Protein AF-X1UVR5-F1 (afdb_monomer_lite)

pLDDT: mean 73.46, std 12.54, range [55.06, 94.75]

Sequence (73 aa):
DYQLLKRLSQQAGMSMAETLHRLITGGFAHKVPVTPVKLPVPAARAMPVPTAITTNGNKVVAFRIKTKGVKYA

Radius of gyration: 34.0 Å; chains: 1; bounding box: 64×81×30 Å

Foldseek 3Di:
DVVVLVVQCVVVVHDSVVSVVCVVVVVVVPVPVPPPDPDPDPDPDPDDDFDWDDDPRDTDGDDDDDDDDDDDD

Structure (mmCIF, N/CA/C/O backbone):
data_AF-X1UVR5-F1
#
_entry.id   AF-X1UVR5-F1
#
loop_
_atom_site.group_PDB
_atom_site.id
_atom_site.type_symbol
_atom_site.label_atom_id
_atom_site.label_alt_id
_atom_site.label_comp_id
_atom_site.label_asym_id
_atom_site.label_entity_id
_atom_site.label_seq_id
_atom_site.pdbx_PDB_ins_code
_atom_site.Cartn_x
_atom_site.Cartn_y
_atom_site.Cartn_z
_atom_site.occupancy
_atom_site.B_iso_or_equiv
_atom_site.auth_seq_id
_atom_site.auth_comp_id
_atom_site.auth_asym_id
_atom_site.auth_atom_id
_atom_site.pdbx_PDB_model_num
ATOM 1 N N . ASP A 1 1 ? 5.279 14.631 -10.996 1.00 74.06 1 AS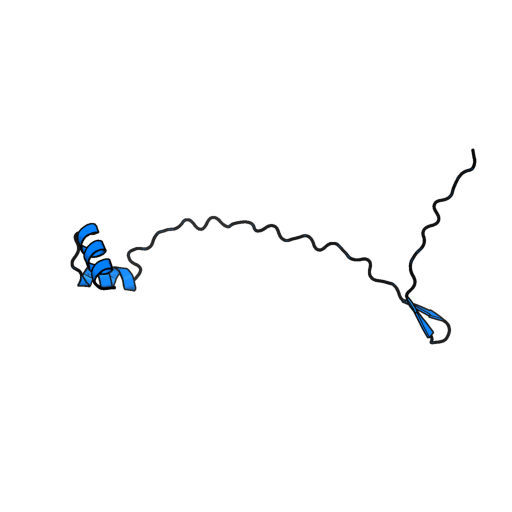P A N 1
ATOM 2 C CA . ASP A 1 1 ? 5.914 14.209 -9.722 1.00 74.06 1 ASP A CA 1
ATOM 3 C C . ASP A 1 1 ? 6.702 15.277 -8.963 1.00 74.06 1 ASP A C 1
ATOM 5 O O . ASP A 1 1 ? 6.736 15.224 -7.740 1.00 74.06 1 ASP A O 1
ATOM 9 N N . TYR A 1 2 ? 7.248 16.312 -9.615 1.00 87.44 2 TYR A N 1
ATOM 10 C CA . TYR A 1 2 ? 7.948 17.413 -8.923 1.00 87.44 2 TYR A CA 1
ATOM 11 C C . TYR A 1 2 ? 7.095 18.156 -7.869 1.00 87.44 2 TYR A C 1
ATOM 13 O O . TYR A 1 2 ? 7.567 18.454 -6.774 1.00 87.44 2 TYR A O 1
ATOM 21 N N . GLN A 1 3 ? 5.821 18.436 -8.169 1.00 94.75 3 GLN A N 1
ATOM 22 C CA . GLN A 1 3 ? 4.930 19.156 -7.246 1.00 94.75 3 GLN A CA 1
ATOM 23 C C . GLN A 1 3 ? 4.652 18.378 -5.951 1.00 94.75 3 GLN A C 1
ATOM 25 O O . GLN A 1 3 ? 4.516 18.985 -4.890 1.00 94.75 3 GLN A O 1
ATOM 30 N N . LEU A 1 4 ? 4.593 17.047 -6.033 1.00 90.19 4 LEU A N 1
ATOM 31 C CA . LEU A 1 4 ? 4.411 16.174 -4.876 1.00 90.19 4 LEU A CA 1
ATOM 32 C C . LEU A 1 4 ? 5.644 16.231 -3.973 1.00 90.19 4 LEU A C 1
ATOM 34 O O . LEU A 1 4 ? 5.514 16.492 -2.780 1.00 90.19 4 LEU A O 1
ATOM 38 N N . LEU A 1 5 ? 6.839 16.100 -4.553 1.00 91.69 5 LEU A N 1
ATOM 39 C CA . LEU A 1 5 ? 8.092 16.205 -3.807 1.00 91.69 5 LEU A CA 1
ATOM 40 C C . LEU A 1 5 ? 8.253 17.579 -3.140 1.00 91.69 5 LEU A C 1
ATOM 42 O O . LEU A 1 5 ? 8.659 17.655 -1.983 1.00 91.69 5 LEU A O 1
ATOM 46 N N . LYS A 1 6 ? 7.880 18.660 -3.837 1.00 93.88 6 LYS A N 1
ATOM 47 C CA . LYS A 1 6 ? 7.894 20.021 -3.283 1.00 93.88 6 LYS A CA 1
ATOM 48 C C . LYS A 1 6 ? 6.996 20.143 -2.050 1.00 93.88 6 LYS A C 1
ATOM 50 O O . LYS A 1 6 ? 7.430 20.689 -1.042 1.00 93.88 6 LYS A O 1
ATOM 55 N N . ARG A 1 7 ? 5.769 19.616 -2.107 1.00 94.06 7 ARG A N 1
ATOM 56 C CA . ARG A 1 7 ? 4.839 19.635 -0.964 1.00 94.06 7 ARG A CA 1
ATOM 57 C C . ARG A 1 7 ? 5.366 18.814 0.211 1.00 94.06 7 ARG A C 1
ATOM 59 O O . ARG A 1 7 ? 5.315 19.288 1.337 1.00 94.06 7 ARG A O 1
ATOM 66 N N . LEU A 1 8 ? 5.919 17.629 -0.051 1.00 90.50 8 LEU A N 1
ATOM 67 C CA . LEU A 1 8 ? 6.511 16.782 0.990 1.00 90.50 8 LEU A CA 1
ATOM 68 C C . LEU A 1 8 ? 7.718 17.446 1.658 1.00 90.50 8 LEU A C 1
ATOM 70 O O . LEU A 1 8 ? 7.840 17.404 2.876 1.00 90.50 8 LEU A O 1
ATOM 74 N N . SER A 1 9 ? 8.573 18.102 0.874 1.00 90.88 9 SER A N 1
ATOM 75 C CA . SER A 1 9 ? 9.726 18.856 1.377 1.00 90.88 9 SER A CA 1
ATOM 76 C C . SER A 1 9 ? 9.288 20.018 2.267 1.00 90.88 9 SER A C 1
ATOM 78 O O . SER A 1 9 ? 9.822 20.184 3.361 1.00 90.88 9 SER A O 1
ATOM 80 N N . GLN A 1 10 ? 8.260 20.762 1.850 1.00 93.75 10 GLN A N 1
ATOM 81 C CA . GLN A 1 10 ? 7.674 21.836 2.654 1.00 93.75 10 GLN A CA 1
ATOM 82 C C . GLN A 1 10 ? 7.041 21.309 3.946 1.00 93.75 10 GLN A C 1
ATOM 84 O O . GLN A 1 10 ? 7.253 21.887 5.006 1.00 93.75 10 GLN A O 1
ATOM 89 N N . GLN A 1 11 ? 6.306 20.198 3.872 1.00 90.25 11 GLN A N 1
ATOM 90 C CA . GLN A 1 11 ? 5.652 19.580 5.026 1.00 90.25 11 GLN A CA 1
ATOM 91 C C . GLN A 1 11 ? 6.660 19.008 6.033 1.00 90.25 11 GLN A C 1
ATOM 93 O O . GLN A 1 11 ? 6.433 19.075 7.236 1.00 90.25 11 GLN A O 1
ATOM 98 N N . ALA A 1 12 ? 7.769 18.447 5.550 1.00 86.44 12 ALA A N 1
ATOM 99 C CA . ALA A 1 12 ? 8.829 17.898 6.388 1.00 86.44 12 ALA A CA 1
ATOM 100 C C . ALA A 1 12 ? 9.830 18.959 6.881 1.00 86.44 12 ALA A C 1
ATOM 102 O O . ALA A 1 12 ? 10.658 18.650 7.733 1.00 86.44 12 ALA A O 1
ATOM 103 N N . GLY A 1 13 ? 9.791 20.182 6.334 1.00 90.12 13 GLY A N 1
ATOM 104 C CA . GLY A 1 13 ? 10.776 21.231 6.618 1.00 90.12 13 GLY A CA 1
ATOM 105 C C . GLY A 1 13 ? 12.195 20.892 6.140 1.00 90.12 13 GLY A C 1
ATOM 106 O O . GLY A 1 13 ? 13.164 21.426 6.671 1.00 90.12 13 GLY A O 1
ATOM 107 N N . MET A 1 14 ? 12.331 19.986 5.169 1.00 90.50 14 MET A N 1
ATOM 108 C CA . MET A 1 14 ? 13.616 19.464 4.688 1.00 90.50 14 MET A CA 1
ATOM 109 C C . MET A 1 14 ? 13.932 19.977 3.287 1.00 90.50 14 MET A C 1
ATOM 111 O O . MET A 1 14 ? 13.036 20.334 2.520 1.00 90.50 14 MET A O 1
ATOM 115 N N . SER A 1 15 ? 15.210 19.936 2.905 1.00 92.75 15 SER A N 1
ATOM 116 C CA . SER A 1 15 ? 15.612 20.164 1.513 1.00 92.75 15 SER A CA 1
ATOM 117 C C . SER A 1 15 ? 14.942 19.146 0.580 1.00 92.75 15 SER A C 1
ATOM 119 O O . SER A 1 15 ? 14.749 17.981 0.938 1.00 92.75 15 SER A O 1
ATOM 121 N N . MET A 1 16 ? 14.615 19.553 -0.649 1.00 90.94 16 MET A N 1
ATOM 122 C CA . MET A 1 16 ? 14.038 18.656 -1.660 1.00 90.94 16 MET A CA 1
ATOM 123 C C . MET A 1 16 ? 14.920 17.433 -1.933 1.00 90.94 16 MET A C 1
ATOM 125 O O . MET A 1 16 ? 14.393 16.334 -2.089 1.00 90.94 16 MET A O 1
ATOM 129 N N . ALA A 1 17 ? 16.245 17.609 -1.964 1.00 92.19 17 ALA A N 1
ATOM 130 C CA . ALA A 1 17 ? 17.183 16.512 -2.199 1.00 92.19 17 ALA A CA 1
ATOM 131 C C . ALA A 1 17 ? 17.162 15.500 -1.046 1.00 92.19 17 ALA A C 1
ATOM 133 O O . ALA A 1 17 ? 17.132 14.293 -1.274 1.00 92.19 17 ALA A O 1
ATOM 134 N N . GLU A 1 18 ? 17.098 15.992 0.190 1.00 88.38 18 GLU A N 1
ATOM 135 C CA . GLU A 1 18 ? 17.013 15.146 1.378 1.00 88.38 18 GLU A CA 1
ATOM 136 C C . GLU A 1 18 ? 15.662 14.425 1.462 1.00 88.38 18 GLU A C 1
ATOM 138 O O . GLU A 1 18 ? 15.602 13.241 1.783 1.00 88.38 18 GLU A O 1
ATOM 143 N N . THR A 1 19 ? 14.579 15.111 1.096 1.00 91.38 19 THR A N 1
ATOM 144 C CA . THR A 1 19 ? 13.230 14.531 1.041 1.00 91.38 19 THR A CA 1
ATOM 145 C C . THR A 1 19 ? 13.167 13.403 0.014 1.00 91.38 19 THR A C 1
ATOM 147 O O . THR A 1 19 ? 12.633 12.334 0.301 1.00 91.38 19 THR A O 1
ATOM 150 N N . LEU A 1 20 ? 13.756 13.615 -1.166 1.00 91.12 20 LEU A N 1
ATOM 151 C CA . LEU A 1 20 ? 13.845 12.609 -2.222 1.00 91.12 20 LEU A CA 1
ATOM 152 C C . LEU A 1 20 ? 14.698 11.426 -1.755 1.00 91.12 20 LEU A C 1
ATOM 154 O O . LEU A 1 20 ? 14.262 10.281 -1.849 1.00 91.12 20 LEU A O 1
ATOM 158 N N . HIS A 1 21 ? 15.873 11.702 -1.188 1.00 89.62 21 HIS A N 1
ATOM 159 C CA . HIS A 1 21 ? 16.754 10.679 -0.639 1.00 89.62 21 HIS A CA 1
ATOM 160 C C . HIS A 1 21 ? 16.035 9.820 0.410 1.00 89.62 21 HIS A C 1
ATOM 162 O O . HIS A 1 21 ? 16.044 8.600 0.305 1.00 89.62 21 HIS A O 1
ATOM 168 N N . ARG A 1 22 ? 15.332 10.424 1.375 1.00 85.94 22 ARG A N 1
ATOM 169 C CA . ARG A 1 22 ? 14.562 9.689 2.395 1.00 85.94 22 ARG A CA 1
ATOM 170 C C . ARG A 1 22 ? 13.389 8.907 1.810 1.00 85.94 22 ARG A C 1
ATOM 172 O O . ARG A 1 22 ? 13.054 7.853 2.343 1.00 85.94 22 ARG A O 1
ATOM 179 N N . LEU A 1 23 ? 12.776 9.395 0.734 1.00 86.81 23 LEU A N 1
ATOM 180 C CA . LEU A 1 23 ? 11.698 8.695 0.036 1.00 86.81 23 LEU A CA 1
ATOM 181 C C . LEU A 1 23 ? 12.212 7.428 -0.658 1.00 86.81 23 LEU A C 1
ATOM 183 O O . LEU A 1 23 ? 11.588 6.381 -0.525 1.00 86.81 23 LEU A O 1
ATOM 187 N N . ILE A 1 24 ? 13.375 7.495 -1.313 1.00 87.69 24 ILE A N 1
ATOM 188 C CA . ILE A 1 24 ? 14.017 6.328 -1.944 1.00 87.69 24 ILE A CA 1
ATOM 189 C C . ILE A 1 24 ? 14.560 5.356 -0.893 1.00 87.69 24 ILE A C 1
ATOM 191 O O . ILE A 1 24 ? 14.351 4.152 -0.993 1.00 87.69 24 ILE A O 1
ATOM 195 N N . THR A 1 25 ? 15.230 5.874 0.137 1.00 87.06 25 THR A N 1
ATOM 196 C CA . THR A 1 25 ? 15.859 5.072 1.198 1.00 87.06 25 THR A CA 1
ATOM 197 C C . THR A 1 25 ? 14.828 4.473 2.171 1.00 87.06 25 THR A C 1
ATOM 199 O O . THR A 1 25 ? 15.186 3.710 3.062 1.00 87.06 25 THR A O 1
ATOM 202 N N . GLY A 1 26 ? 13.533 4.789 2.028 1.00 73.56 26 GLY A N 1
ATOM 203 C CA . GLY A 1 26 ? 12.481 4.264 2.904 1.00 73.56 26 GLY A CA 1
ATOM 204 C C . GLY A 1 26 ? 12.490 4.871 4.312 1.00 73.56 26 GLY A C 1
ATOM 205 O O . GLY A 1 26 ? 11.942 4.290 5.242 1.00 73.56 26 GLY A O 1
ATOM 206 N N . GLY A 1 27 ? 13.084 6.057 4.485 1.00 64.62 27 GLY A N 1
ATOM 207 C CA . GLY A 1 27 ? 13.122 6.798 5.752 1.00 64.62 27 GLY A CA 1
ATOM 208 C C . GLY A 1 27 ? 11.742 7.261 6.236 1.00 64.62 27 GLY A C 1
ATOM 209 O O . GLY A 1 27 ? 11.565 7.528 7.421 1.00 64.62 27 GLY A O 1
ATOM 210 N N . PHE A 1 28 ? 10.742 7.277 5.350 1.00 62.47 28 PHE A N 1
ATOM 211 C CA . PHE A 1 28 ? 9.322 7.379 5.704 1.00 62.47 28 PHE A CA 1
ATOM 212 C C . PHE A 1 28 ? 8.719 6.004 5.996 1.00 62.47 28 PHE A C 1
ATOM 214 O O . PHE A 1 28 ? 7.595 5.726 5.584 1.00 62.47 28 PHE A O 1
ATOM 221 N N . ALA A 1 29 ? 9.468 5.128 6.671 1.00 57.16 29 ALA A N 1
ATOM 222 C CA . ALA A 1 29 ? 8.987 3.839 7.132 1.00 57.16 29 ALA A CA 1
ATOM 223 C C . ALA A 1 29 ? 7.781 4.065 8.048 1.00 57.16 29 ALA A C 1
ATOM 225 O O . ALA A 1 29 ? 7.898 4.222 9.264 1.00 57.16 29 ALA A O 1
ATOM 226 N N . HIS A 1 30 ? 6.591 4.093 7.456 1.00 55.06 30 HIS A N 1
ATOM 227 C CA . HIS A 1 30 ? 5.368 3.825 8.168 1.00 55.06 30 HIS A CA 1
ATOM 228 C C . HIS A 1 30 ? 5.557 2.423 8.728 1.00 55.06 30 HIS A C 1
ATOM 230 O O . HIS A 1 30 ? 5.497 1.434 8.000 1.00 55.06 30 HIS A O 1
ATOM 236 N N . LYS A 1 31 ? 5.846 2.341 10.030 1.00 55.22 31 LYS A N 1
ATOM 237 C CA . LYS A 1 31 ? 5.620 1.128 10.806 1.00 55.22 31 LYS A CA 1
ATOM 238 C C . LYS A 1 31 ? 4.118 0.882 10.782 1.00 55.22 31 LYS A C 1
ATOM 240 O O . LYS A 1 31 ? 3.416 1.214 11.727 1.00 55.22 31 LYS A O 1
ATOM 245 N N . VAL A 1 32 ? 3.615 0.375 9.663 1.00 57.31 32 VAL A N 1
ATOM 246 C CA . VAL A 1 32 ? 2.275 -0.182 9.594 1.00 57.31 32 VAL A CA 1
ATOM 247 C C . VAL A 1 32 ? 2.350 -1.419 10.482 1.00 57.31 32 VAL A C 1
ATOM 249 O O . VAL A 1 32 ? 3.141 -2.318 10.180 1.00 57.31 32 VAL A O 1
ATOM 252 N N . PRO A 1 33 ? 1.624 -1.475 11.610 1.00 56.44 33 PRO A N 1
ATOM 253 C CA . PRO A 1 33 ? 1.515 -2.718 12.340 1.00 56.44 33 PRO A CA 1
ATOM 254 C C . PRO A 1 33 ? 0.802 -3.685 11.399 1.00 56.44 33 PRO A C 1
ATOM 256 O O . PRO A 1 33 ? -0.386 -3.527 11.123 1.00 56.44 33 PRO A O 1
ATOM 259 N N . VAL A 1 34 ? 1.541 -4.646 10.848 1.00 62.50 34 VAL A N 1
ATOM 260 C CA . VAL A 1 34 ? 0.953 -5.744 10.086 1.00 62.50 34 VAL A CA 1
ATOM 261 C C . VAL A 1 34 ? 0.209 -6.599 11.102 1.00 62.50 34 VAL A C 1
ATOM 263 O O . VAL A 1 34 ? 0.785 -7.476 11.742 1.00 62.50 34 VAL A O 1
ATOM 266 N N . THR A 1 35 ? -1.069 -6.299 11.312 1.00 65.38 35 THR A N 1
ATOM 267 C CA . THR A 1 35 ? -1.966 -7.219 11.995 1.00 65.38 35 THR A CA 1
ATOM 268 C C . THR A 1 35 ? -2.169 -8.403 11.049 1.00 65.38 35 THR A C 1
ATOM 270 O O . THR A 1 35 ? -2.606 -8.211 9.912 1.00 65.38 35 THR A O 1
ATOM 273 N N . PRO A 1 36 ? -1.804 -9.637 11.439 1.00 66.50 36 PRO A N 1
ATOM 274 C CA . PRO A 1 36 ? -2.034 -10.783 10.578 1.00 66.50 36 PRO A CA 1
ATOM 275 C C . PRO A 1 36 ? -3.546 -10.986 10.445 1.00 66.50 36 PRO A C 1
ATOM 277 O O . PRO A 1 36 ? -4.221 -11.417 11.381 1.00 66.50 36 PRO A O 1
ATOM 280 N N . VAL A 1 37 ? -4.094 -10.654 9.277 1.00 70.62 37 VAL A N 1
ATOM 281 C CA . VAL A 1 37 ? -5.483 -10.962 8.942 1.00 70.62 37 VAL A CA 1
ATOM 282 C C . VAL A 1 37 ? -5.581 -12.473 8.752 1.00 70.62 37 VAL A C 1
ATOM 284 O O . VAL A 1 37 ? -5.068 -13.031 7.782 1.00 70.62 37 VAL A O 1
ATOM 287 N N . LYS A 1 38 ? -6.234 -13.154 9.698 1.00 67.56 38 LYS A N 1
ATOM 288 C CA . LYS A 1 38 ? -6.569 -14.575 9.582 1.00 67.56 38 LYS A CA 1
ATOM 289 C C . LYS A 1 38 ? -7.674 -14.726 8.537 1.00 67.56 38 LYS A C 1
ATOM 291 O O . LYS A 1 38 ? -8.854 -14.603 8.850 1.00 67.56 38 LYS A O 1
ATOM 296 N N . LEU A 1 39 ? -7.283 -14.962 7.287 1.00 71.31 39 LEU A N 1
ATOM 297 C CA . LEU A 1 39 ? -8.219 -15.281 6.213 1.00 71.31 39 LEU A CA 1
ATOM 298 C C . LEU A 1 39 ? -8.940 -16.599 6.551 1.00 71.31 39 LEU A C 1
ATOM 300 O O . LEU A 1 39 ? -8.271 -17.588 6.872 1.00 71.31 39 LEU A O 1
ATOM 304 N N . PRO A 1 40 ? -10.282 -16.651 6.500 1.00 68.38 40 PRO A N 1
ATOM 305 C CA . PRO A 1 40 ? -11.003 -17.906 6.629 1.00 68.38 40 PRO A CA 1
ATOM 306 C C . PRO A 1 40 ? -10.620 -18.802 5.450 1.00 68.38 40 PRO A C 1
ATOM 308 O O . PRO A 1 40 ? -10.935 -18.492 4.303 1.00 68.38 40 PRO A O 1
ATOM 311 N N . VAL A 1 41 ? -9.929 -19.909 5.719 1.00 72.94 41 VAL A N 1
ATOM 312 C CA . VAL A 1 41 ? -9.750 -20.964 4.719 1.00 72.94 41 VAL A CA 1
ATOM 313 C C . VAL A 1 41 ? -11.130 -21.587 4.500 1.00 72.94 41 VAL A C 1
ATOM 315 O O . VAL A 1 41 ? -11.706 -22.097 5.467 1.00 72.94 41 VAL A O 1
ATOM 318 N N . PRO A 1 42 ? -11.704 -21.544 3.286 1.00 64.19 42 PRO A N 1
ATOM 319 C CA . PRO A 1 42 ? -12.951 -22.240 3.031 1.00 64.19 42 PRO A CA 1
ATOM 320 C C . PRO A 1 42 ? -12.704 -23.734 3.239 1.00 64.19 42 PRO A C 1
ATOM 322 O O . PRO A 1 42 ? -11.887 -24.345 2.551 1.00 64.19 42 PRO A O 1
ATOM 325 N N . ALA A 1 43 ? -13.393 -24.326 4.216 1.00 66.50 43 ALA A N 1
ATOM 326 C CA . ALA A 1 43 ? -13.404 -25.768 4.383 1.00 66.50 43 ALA A CA 1
ATOM 327 C C . ALA A 1 43 ? -13.970 -26.378 3.093 1.00 66.50 43 ALA A C 1
ATOM 329 O O . ALA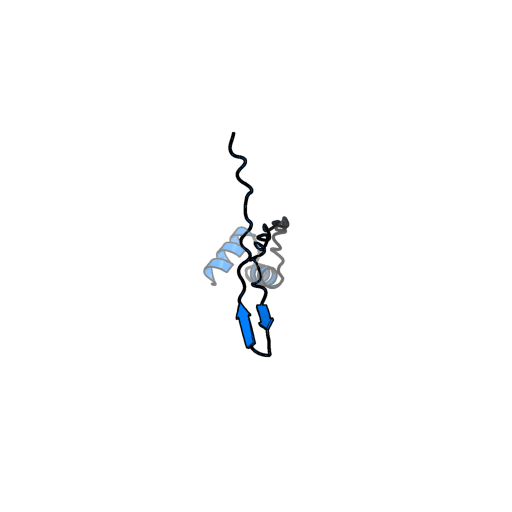 A 1 43 ? -15.145 -26.181 2.770 1.00 66.50 43 ALA A O 1
ATOM 330 N N . ALA A 1 44 ? -13.123 -27.071 2.331 1.00 64.88 44 ALA A N 1
ATOM 331 C CA . ALA A 1 44 ? -13.553 -27.794 1.147 1.00 64.88 44 ALA A CA 1
ATOM 332 C C . ALA A 1 44 ? -14.668 -28.761 1.561 1.00 64.88 44 ALA A C 1
ATOM 334 O O . ALA A 1 44 ? -14.467 -29.645 2.397 1.00 64.88 44 ALA A O 1
ATOM 335 N N . ARG A 1 45 ? -15.871 -28.574 1.010 1.00 60.03 45 ARG A N 1
ATOM 336 C CA . ARG A 1 45 ? -16.954 -29.539 1.193 1.00 60.03 45 ARG A CA 1
ATOM 337 C C . ARG A 1 45 ? -16.488 -30.838 0.546 1.00 60.03 45 ARG A C 1
ATOM 339 O O . ARG A 1 45 ? -16.250 -30.858 -0.658 1.00 60.03 45 ARG A O 1
ATOM 346 N N . ALA A 1 46 ? -16.335 -31.895 1.341 1.00 60.53 46 ALA A N 1
ATOM 347 C CA . ALA A 1 46 ? -16.033 -33.224 0.831 1.00 60.53 46 ALA A CA 1
ATOM 348 C C . ALA A 1 46 ? -17.145 -33.626 -0.147 1.00 60.53 46 ALA A C 1
ATOM 350 O O . ALA A 1 46 ? -18.270 -33.924 0.259 1.00 60.53 46 ALA A O 1
ATOM 351 N N . MET A 1 47 ? -16.854 -33.561 -1.445 1.00 60.81 47 MET A N 1
ATOM 352 C CA . MET A 1 47 ? -17.772 -34.044 -2.464 1.00 60.81 47 MET A CA 1
ATOM 353 C C . MET A 1 47 ? -17.763 -35.577 -2.417 1.00 60.81 47 MET A C 1
ATOM 355 O O . MET A 1 47 ? -16.684 -36.165 -2.306 1.00 60.81 47 MET A O 1
ATOM 359 N N . PRO A 1 48 ? -18.927 -36.248 -2.473 1.00 61.34 48 PRO A N 1
ATOM 360 C CA . PRO A 1 48 ? -18.961 -37.701 -2.515 1.00 61.34 48 PRO A CA 1
ATOM 361 C C . PRO A 1 48 ? -18.219 -38.179 -3.765 1.00 61.34 48 PRO A C 1
ATOM 363 O O . PRO A 1 48 ? -18.628 -37.867 -4.882 1.00 61.34 48 PRO A O 1
ATOM 366 N N . VAL A 1 49 ? -17.131 -38.927 -3.581 1.00 68.31 49 VAL A N 1
ATOM 367 C CA . VAL A 1 49 ? -16.430 -39.574 -4.693 1.00 68.31 49 VAL A CA 1
ATOM 368 C C . VAL A 1 49 ? -17.279 -40.768 -5.146 1.00 68.31 49 VAL A C 1
ATOM 370 O O . VAL A 1 49 ? -17.547 -41.654 -4.328 1.00 68.31 49 VAL A O 1
ATOM 373 N N . PRO A 1 50 ? -17.737 -40.815 -6.409 1.00 63.12 50 PRO A N 1
ATOM 374 C CA . PRO A 1 50 ? -18.489 -41.954 -6.913 1.00 63.12 50 PRO A CA 1
ATOM 375 C C . PRO A 1 50 ? -17.602 -43.205 -6.963 1.00 63.12 50 PRO A C 1
ATOM 377 O O . PRO A 1 50 ? -16.532 -43.211 -7.567 1.00 63.12 50 PRO A O 1
ATOM 380 N N . THR A 1 51 ? -18.053 -44.283 -6.324 1.00 64.00 51 THR A N 1
ATOM 381 C CA . THR A 1 51 ? -17.387 -45.590 -6.353 1.00 64.00 51 THR A CA 1
ATOM 382 C C . THR A 1 51 ? -17.795 -46.364 -7.606 1.00 64.00 51 THR A C 1
ATOM 384 O O . THR A 1 51 ? -18.987 -46.555 -7.853 1.00 64.00 51 THR A O 1
ATOM 387 N N . ALA A 1 52 ? -16.824 -46.834 -8.390 1.00 66.81 52 ALA A N 1
ATOM 388 C CA . ALA A 1 52 ? -17.083 -47.706 -9.535 1.00 66.81 52 ALA A CA 1
ATOM 389 C C . ALA A 1 52 ? -17.148 -49.176 -9.091 1.00 66.81 52 ALA A C 1
ATOM 391 O O . ALA A 1 52 ? -16.248 -49.653 -8.399 1.00 66.81 52 ALA A O 1
ATOM 392 N N . ILE A 1 53 ? -18.180 -49.903 -9.522 1.00 67.38 53 ILE A N 1
ATOM 393 C CA . ILE A 1 53 ? -18.272 -51.360 -9.352 1.00 67.38 53 ILE A CA 1
ATOM 394 C C . ILE A 1 53 ? -17.812 -52.011 -10.660 1.00 67.38 53 ILE A C 1
ATOM 396 O O . ILE A 1 53 ? -18.147 -51.537 -11.746 1.00 67.38 53 ILE A O 1
ATOM 400 N N . THR A 1 54 ? -17.002 -53.068 -10.561 1.00 67.88 54 THR A N 1
ATOM 401 C CA . THR A 1 54 ? -16.557 -53.854 -11.722 1.00 67.88 54 THR A CA 1
ATOM 402 C C . THR A 1 54 ? -17.223 -55.226 -11.678 1.00 67.88 54 THR A C 1
ATOM 404 O O . THR A 1 54 ? -17.082 -55.935 -10.685 1.00 67.88 54 THR A O 1
ATOM 407 N N . THR A 1 55 ? -17.913 -55.620 -12.748 1.00 66.44 55 THR A N 1
ATOM 408 C CA . THR A 1 55 ? -18.429 -56.988 -12.919 1.00 66.44 55 THR A CA 1
ATOM 409 C C . THR A 1 55 ? -18.043 -57.473 -14.310 1.00 66.44 55 THR A C 1
ATOM 411 O O . THR A 1 55 ? -18.337 -56.803 -15.297 1.00 66.44 55 THR A O 1
ATOM 414 N N . ASN A 1 56 ? -17.333 -58.605 -14.383 1.00 68.12 56 ASN A N 1
ATOM 415 C CA . ASN A 1 56 ? -16.867 -59.231 -15.630 1.00 68.12 56 ASN A CA 1
ATOM 416 C C . ASN A 1 56 ? -16.168 -58.255 -16.599 1.00 68.12 56 ASN A C 1
ATOM 418 O O . ASN A 1 56 ? -16.483 -58.200 -17.782 1.00 68.12 56 ASN A O 1
ATOM 422 N N . GLY A 1 57 ? -15.242 -57.441 -16.082 1.00 69.88 57 GLY A N 1
ATOM 423 C CA . GLY A 1 57 ? -14.440 -56.512 -16.888 1.00 69.88 57 GLY A CA 1
ATOM 424 C C . GLY A 1 57 ? -15.123 -55.191 -17.264 1.00 69.88 57 GLY A C 1
ATOM 425 O O . GLY A 1 57 ? -14.432 -54.276 -17.702 1.00 69.88 57 GLY A O 1
ATOM 426 N N . ASN A 1 58 ? -16.431 -55.032 -17.029 1.00 65.06 58 ASN A N 1
ATOM 427 C CA . ASN A 1 58 ? -17.145 -53.780 -17.287 1.00 65.06 58 ASN A CA 1
ATOM 428 C C . ASN A 1 58 ? -17.259 -52.923 -16.012 1.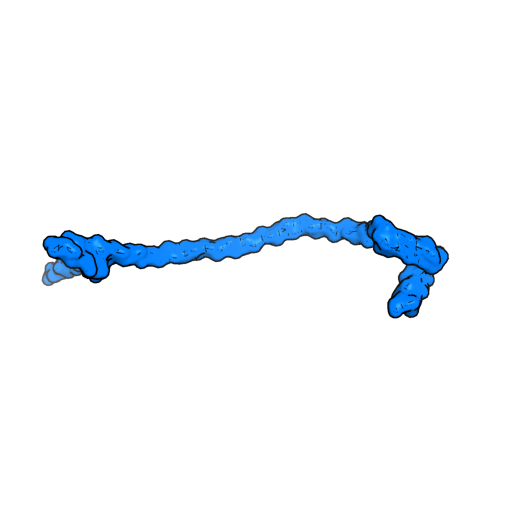00 65.06 58 ASN A C 1
ATOM 430 O O . ASN A 1 58 ? -17.544 -53.448 -14.931 1.00 65.06 58 ASN A O 1
ATOM 434 N N . LYS A 1 59 ? -17.036 -51.605 -16.128 1.00 71.56 59 LYS A N 1
ATOM 435 C CA . LYS A 1 59 ? -17.054 -50.649 -15.004 1.00 71.56 59 LYS A CA 1
ATOM 436 C C . LYS A 1 59 ? -18.249 -49.708 -15.121 1.00 71.56 59 LYS A C 1
ATOM 438 O O . LYS A 1 59 ? -18.373 -48.996 -16.111 1.00 71.56 59 LYS A O 1
ATOM 443 N N . VAL A 1 60 ? -19.084 -49.659 -14.082 1.00 71.12 60 VAL A N 1
ATOM 444 C CA . VAL A 1 60 ? -20.237 -48.746 -14.009 1.00 71.12 60 VAL A CA 1
ATOM 445 C C . VAL A 1 60 ? -20.174 -47.940 -12.712 1.00 71.12 60 VAL A C 1
ATOM 447 O O . VAL A 1 60 ? -19.789 -48.451 -11.656 1.00 71.12 60 VAL A O 1
ATOM 450 N N . VAL A 1 61 ? -20.533 -46.657 -12.795 1.00 71.75 61 VAL A N 1
ATOM 451 C CA . VAL A 1 61 ? -20.634 -45.764 -11.635 1.00 71.75 61 VAL A CA 1
ATOM 452 C C . VAL A 1 61 ? -21.832 -46.184 -10.785 1.00 71.75 61 VAL A C 1
ATOM 454 O O . VAL A 1 61 ? -22.963 -46.178 -11.266 1.00 71.75 61 VAL A O 1
ATOM 457 N N . ALA A 1 62 ? -21.593 -46.538 -9.521 1.00 65.69 62 ALA A N 1
ATOM 458 C CA . ALA A 1 62 ? -22.652 -46.933 -8.602 1.00 65.69 62 ALA A CA 1
ATOM 459 C C . ALA A 1 62 ? -22.987 -45.798 -7.629 1.00 65.69 62 ALA A C 1
ATOM 461 O O . ALA A 1 62 ? -22.117 -45.278 -6.927 1.00 65.69 62 ALA A O 1
ATOM 462 N N . PHE A 1 63 ? -24.273 -45.453 -7.545 1.00 69.94 63 PHE A N 1
ATOM 463 C CA . PHE A 1 63 ? -24.799 -44.558 -6.518 1.00 69.94 63 PHE A CA 1
ATOM 464 C C . PHE A 1 63 ? -25.386 -45.383 -5.374 1.00 69.94 63 PHE A C 1
ATOM 466 O O . PHE A 1 63 ? -26.149 -46.325 -5.579 1.00 69.94 63 PHE A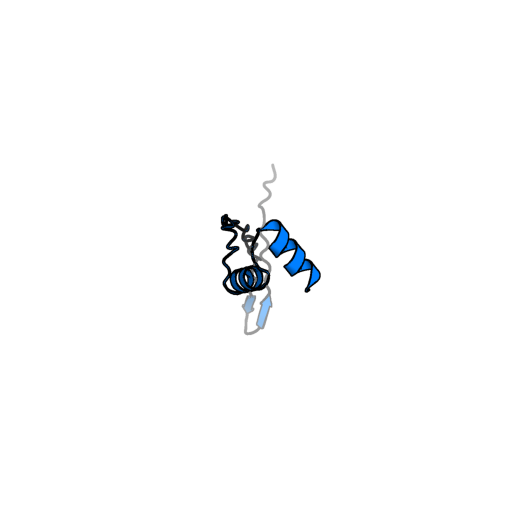 O 1
ATOM 473 N N . ARG A 1 64 ? -25.015 -45.039 -4.140 1.00 64.25 64 ARG A N 1
ATOM 474 C CA . ARG A 1 64 ? -25.390 -45.803 -2.948 1.00 64.25 64 ARG A CA 1
ATOM 475 C C . ARG A 1 64 ? -26.757 -45.353 -2.424 1.00 64.25 64 ARG A C 1
ATOM 477 O O . ARG A 1 64 ? -26.854 -44.316 -1.772 1.00 64.25 64 ARG A O 1
ATOM 484 N N . ILE A 1 65 ? -27.799 -46.150 -2.659 1.00 67.00 65 ILE A N 1
ATOM 485 C CA . ILE A 1 65 ? -29.143 -45.926 -2.103 1.00 67.00 65 ILE A CA 1
ATOM 486 C C . ILE A 1 65 ? -29.203 -46.540 -0.697 1.00 67.00 65 ILE A C 1
ATOM 488 O O . ILE A 1 65 ? -29.002 -47.740 -0.527 1.00 67.00 65 ILE A O 1
ATOM 492 N N . LYS A 1 66 ? -29.456 -45.724 0.335 1.00 67.62 66 LYS A N 1
ATOM 493 C CA . LYS A 1 66 ? -29.710 -46.216 1.699 1.00 67.62 66 LYS A CA 1
ATOM 494 C C . LYS A 1 66 ? -31.211 -46.425 1.881 1.00 67.62 66 LYS A C 1
ATOM 496 O O . LYS A 1 66 ? -31.956 -45.450 1.935 1.00 67.62 66 LYS A O 1
ATOM 501 N N . THR A 1 67 ? -31.654 -47.669 2.026 1.00 66.19 67 THR A N 1
ATOM 502 C CA . THR A 1 67 ? -33.033 -47.974 2.424 1.00 66.19 67 THR A CA 1
ATOM 503 C C . THR A 1 67 ? -33.232 -47.555 3.880 1.00 66.19 67 THR A C 1
ATOM 505 O O . THR A 1 67 ? -32.612 -48.122 4.782 1.0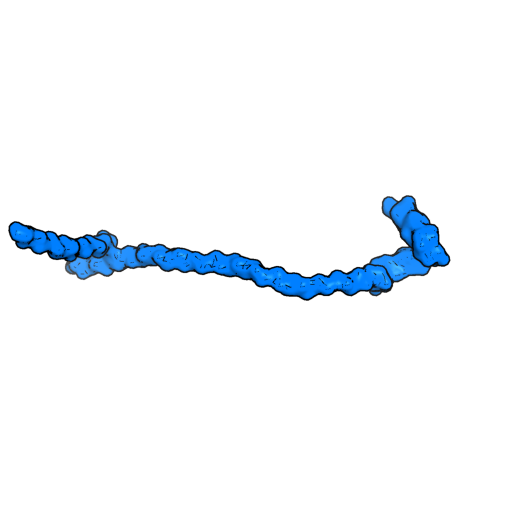0 66.19 67 THR A O 1
ATOM 50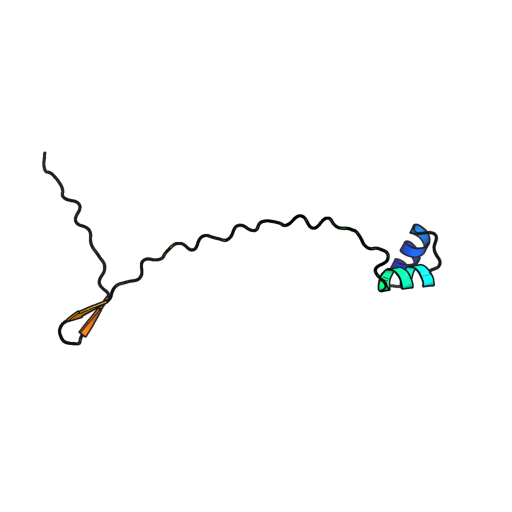8 N N . LYS A 1 68 ? -34.072 -46.548 4.140 1.00 63.78 68 LYS A N 1
ATOM 509 C CA . LYS A 1 68 ? -34.555 -46.290 5.501 1.00 63.78 68 LYS A CA 1
ATOM 510 C C . LYS A 1 68 ? -35.689 -47.276 5.765 1.00 63.78 68 LYS A C 1
ATOM 512 O O . LYS A 1 68 ? -36.706 -47.215 5.086 1.00 63.78 68 LYS A O 1
ATOM 517 N N . GLY A 1 69 ? -35.483 -48.214 6.689 1.00 64.94 69 GLY A N 1
ATOM 518 C CA . GLY A 1 69 ? -36.515 -49.175 7.071 1.00 64.94 69 GLY A CA 1
ATOM 519 C C . GLY A 1 69 ? -37.752 -48.437 7.579 1.00 64.94 69 GLY A C 1
ATOM 520 O O . GLY A 1 69 ? -37.676 -47.730 8.582 1.00 64.94 69 GLY A O 1
ATOM 521 N N . VAL A 1 70 ? -38.869 -48.570 6.869 1.00 66.69 70 VAL A N 1
ATOM 522 C CA . VAL A 1 70 ? -40.178 -48.104 7.332 1.00 66.69 70 VAL A CA 1
ATOM 523 C C . VAL A 1 70 ? -40.716 -49.183 8.266 1.00 66.69 70 VAL A C 1
ATOM 525 O O . VAL A 1 70 ? -40.911 -50.320 7.843 1.00 66.69 70 VAL A O 1
ATOM 528 N N . LYS A 1 71 ? -40.909 -48.854 9.547 1.00 58.53 71 LYS A N 1
ATOM 529 C CA . LYS A 1 71 ? -41.717 -49.684 10.445 1.00 58.53 71 LYS A CA 1
ATOM 530 C C . LYS A 1 71 ? -43.172 -49.277 10.232 1.00 58.53 71 LYS A C 1
ATOM 532 O O . LYS A 1 71 ? -43.513 -48.125 10.488 1.00 58.53 71 LYS A O 1
ATOM 537 N N . TYR A 1 72 ? -43.988 -50.194 9.724 1.00 61.16 72 TYR A N 1
ATOM 538 C CA . TYR A 1 72 ? -45.440 -50.047 9.761 1.00 61.16 72 TYR A CA 1
ATOM 539 C C . TYR A 1 72 ? -45.876 -50.189 11.226 1.00 61.16 72 TYR A C 1
ATOM 541 O O . TYR A 1 72 ? -45.431 -51.124 11.897 1.00 61.16 72 TYR A O 1
ATOM 549 N N . ALA A 1 73 ? -46.609 -49.188 11.717 1.00 57.91 73 ALA A N 1
ATOM 550 C CA . ALA A 1 73 ? -47.171 -49.145 13.066 1.00 57.91 73 ALA A CA 1
ATOM 551 C C . ALA A 1 73 ? -48.395 -50.058 13.179 1.00 57.91 73 ALA A C 1
ATOM 553 O O . ALA A 1 73 ? -49.105 -50.194 12.156 1.00 57.91 73 ALA A O 1
#

Organism: NCBI:txid412755

Secondary structure (DSSP, 8-state):
-HHHHHHHHHHHTS-HHHHHHHHHTTTT------------------PPPPEEEEETTEEEEEP----------